Protein A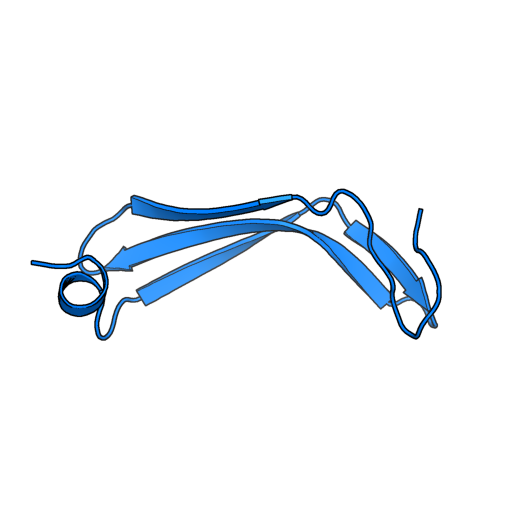F-A0A960QUF1-F1 (afdb_monomer_lite)

Structure (mmCIF, N/CA/C/O backbone):
data_AF-A0A960QUF1-F1
#
_entry.id   AF-A0A960QUF1-F1
#
loop_
_atom_site.group_PDB
_atom_site.id
_atom_site.type_symbol
_atom_site.label_atom_id
_atom_site.label_alt_id
_atom_site.label_comp_id
_atom_site.label_asym_id
_atom_site.label_entity_id
_atom_site.label_seq_id
_atom_site.pdbx_PDB_ins_code
_atom_site.Cartn_x
_atom_site.Cartn_y
_atom_site.Cartn_z
_atom_site.occupancy
_atom_site.B_iso_or_equiv
_atom_site.auth_seq_id
_atom_site.auth_comp_id
_atom_site.auth_asym_id
_atom_site.auth_atom_id
_atom_site.pdbx_PDB_model_num
ATOM 1 N N . LEU A 1 1 ? -15.619 -14.364 17.664 1.00 51.22 1 LEU A N 1
ATOM 2 C CA . LEU A 1 1 ? -15.763 -13.588 16.418 1.00 51.22 1 LEU A CA 1
ATOM 3 C C . LEU A 1 1 ? -14.511 -13.839 15.605 1.00 51.22 1 LEU A C 1
ATOM 5 O O . LEU A 1 1 ? -13.422 -13.623 16.127 1.00 51.22 1 LEU A O 1
ATOM 9 N N . ASN A 1 2 ? -14.646 -14.416 14.414 1.00 58.78 2 ASN A N 1
ATOM 10 C CA . ASN A 1 2 ? -13.524 -14.453 13.479 1.00 58.78 2 ASN A CA 1
ATOM 11 C C . ASN A 1 2 ? -13.371 -13.044 12.869 1.00 58.78 2 ASN A C 1
ATOM 13 O O . ASN A 1 2 ? -14.328 -12.270 12.855 1.00 58.78 2 ASN A O 1
ATOM 17 N N . GLY A 1 3 ? -12.162 -12.680 12.433 1.00 59.03 3 GLY A N 1
ATOM 18 C CA . GLY A 1 3 ? -11.868 -11.308 11.994 1.00 59.03 3 GLY A CA 1
ATOM 19 C C . GLY A 1 3 ? -12.791 -10.797 10.877 1.00 59.03 3 GLY A C 1
ATOM 20 O O . GLY A 1 3 ? -13.085 -9.609 10.845 1.00 59.03 3 GLY A O 1
ATOM 21 N N . LEU A 1 4 ? -13.301 -11.702 10.032 1.00 60.34 4 LEU A N 1
ATOM 22 C CA . LEU A 1 4 ? -14.204 -11.419 8.909 1.00 60.34 4 LEU A CA 1
ATOM 23 C C . LEU A 1 4 ? -15.600 -10.943 9.340 1.00 60.34 4 LEU A C 1
ATOM 25 O O . LEU A 1 4 ? -16.145 -10.038 8.718 1.00 60.34 4 LEU A O 1
ATOM 29 N N . GLU A 1 5 ? -16.178 -11.510 10.401 1.00 67.06 5 GLU A N 1
ATOM 30 C CA . GLU A 1 5 ? -17.480 -11.057 10.917 1.00 67.06 5 GLU A CA 1
ATOM 31 C C . GLU A 1 5 ? -17.374 -9.705 11.638 1.00 67.06 5 GLU A C 1
ATOM 33 O O . GLU A 1 5 ? -18.290 -8.892 11.565 1.00 67.06 5 GLU A O 1
ATOM 38 N N . SER A 1 6 ? -16.254 -9.433 12.320 1.00 63.97 6 SER A N 1
ATOM 39 C CA . SER A 1 6 ? -16.058 -8.178 13.065 1.00 63.97 6 SER A CA 1
ATOM 40 C C . SER A 1 6 ? -15.791 -6.950 12.191 1.00 63.97 6 SER A C 1
ATOM 42 O O . SER A 1 6 ? -15.868 -5.831 12.691 1.00 63.97 6 SER A O 1
ATOM 44 N N . THR A 1 7 ? -15.456 -7.146 10.915 1.00 66.06 7 THR A N 1
ATOM 45 C CA . THR A 1 7 ? -15.113 -6.070 9.969 1.00 66.06 7 THR A CA 1
ATOM 46 C C . THR A 1 7 ? -16.056 -6.021 8.767 1.00 66.06 7 THR A C 1
ATOM 48 O O . THR A 1 7 ? -15.798 -5.317 7.792 1.00 66.06 7 THR A O 1
ATOM 51 N N . GLN A 1 8 ? -17.174 -6.748 8.812 1.00 77.38 8 GLN A N 1
ATOM 52 C CA . GLN A 1 8 ? -18.185 -6.674 7.767 1.00 77.38 8 GLN A CA 1
ATOM 53 C C . GLN A 1 8 ? -18.789 -5.260 7.719 1.00 77.38 8 GLN A C 1
ATOM 55 O O .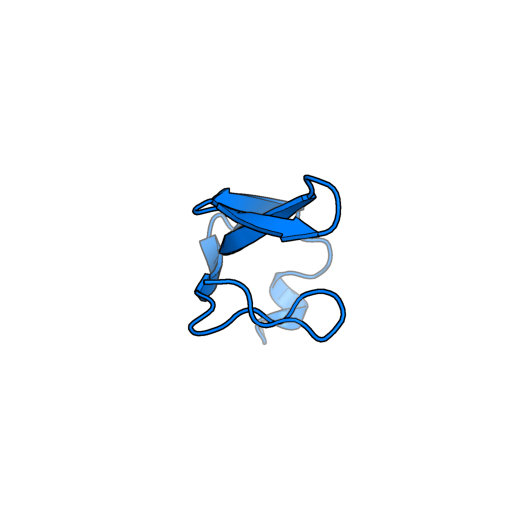 GLN A 1 8 ? -19.338 -4.780 8.706 1.00 77.38 8 GLN A O 1
ATOM 60 N N . GLY A 1 9 ? -18.694 -4.601 6.559 1.00 82.44 9 GLY A N 1
ATOM 61 C CA . GLY A 1 9 ? -19.113 -3.203 6.399 1.00 82.44 9 GLY A CA 1
ATOM 62 C C . GLY A 1 9 ? -18.118 -2.182 6.957 1.00 82.44 9 GLY A C 1
ATOM 63 O O . GLY A 1 9 ? -18.494 -1.031 7.143 1.00 82.44 9 GLY A O 1
ATOM 64 N N . ALA A 1 10 ? -16.879 -2.597 7.238 1.00 86.62 10 ALA A N 1
ATOM 65 C CA . ALA A 1 10 ? -15.847 -1.714 7.753 1.00 86.62 10 ALA A CA 1
ATOM 66 C C . ALA A 1 10 ? -15.527 -0.558 6.801 1.00 86.62 10 ALA A C 1
ATOM 68 O O . ALA A 1 10 ? -15.362 -0.747 5.59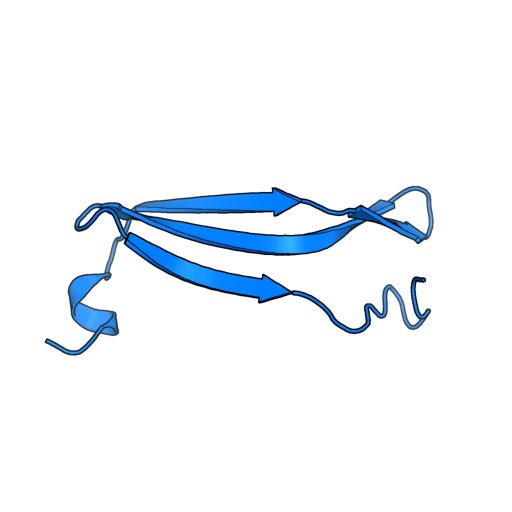3 1.00 86.62 10 ALA A O 1
ATOM 69 N N . GLU A 1 11 ? -15.359 0.624 7.383 1.00 93.19 11 GLU A N 1
ATOM 70 C CA . GLU A 1 11 ? -14.740 1.757 6.707 1.00 93.19 11 GLU A CA 1
ATOM 71 C C . GLU A 1 11 ? -13.225 1.610 6.804 1.00 93.19 11 GLU A C 1
ATOM 73 O O . GLU A 1 11 ? -12.689 1.406 7.898 1.00 93.19 11 GLU A O 1
ATOM 78 N N . VAL A 1 12 ? -12.534 1.694 5.668 1.00 91.38 12 VAL A N 1
ATOM 79 C CA . VAL A 1 12 ? -11.082 1.516 5.598 1.00 91.38 12 VAL A CA 1
ATOM 80 C C . VAL A 1 12 ? -10.414 2.691 4.898 1.00 91.38 12 VAL A C 1
ATOM 82 O O . VAL A 1 12 ? -10.900 3.182 3.881 1.00 91.38 12 VAL A O 1
ATOM 85 N N . ASP A 1 13 ? -9.262 3.089 5.429 1.00 95.06 13 ASP A N 1
ATOM 86 C CA . ASP A 1 13 ? -8.330 4.004 4.784 1.00 95.06 13 ASP A CA 1
ATOM 87 C C . ASP A 1 13 ? -7.134 3.207 4.264 1.00 95.06 13 ASP A C 1
ATOM 89 O O . ASP A 1 13 ? -6.522 2.432 5.003 1.00 95.06 13 ASP A O 1
ATOM 93 N N . VAL A 1 14 ? -6.755 3.440 3.008 1.00 94.50 14 VAL A N 1
ATOM 94 C CA . VAL A 1 14 ? -5.530 2.883 2.426 1.00 94.50 14 VAL A CA 1
ATOM 95 C C . VAL A 1 14 ? -4.561 4.017 2.144 1.00 94.50 14 VAL A C 1
ATOM 97 O O . VAL A 1 14 ? -4.837 4.903 1.337 1.00 94.50 14 VAL A O 1
ATOM 100 N N . THR A 1 15 ? -3.404 3.979 2.800 1.00 96.56 15 THR A N 1
ATOM 101 C CA . THR A 1 15 ? -2.293 4.891 2.511 1.00 96.56 15 THR A CA 1
ATOM 102 C C . THR A 1 15 ? -1.275 4.176 1.641 1.00 96.56 15 THR A C 1
ATOM 104 O O . THR A 1 15 ? -0.829 3.088 1.993 1.00 96.56 15 THR A O 1
ATOM 107 N N . MET A 1 16 ? -0.898 4.793 0.523 1.00 95.75 16 MET A N 1
ATOM 108 C CA . MET A 1 16 ? 0.121 4.285 -0.394 1.00 95.75 16 MET A CA 1
ATOM 109 C C . MET A 1 16 ? 1.325 5.221 -0.398 1.00 95.75 16 MET A C 1
ATOM 111 O O . MET A 1 16 ? 1.168 6.437 -0.524 1.00 95.75 16 MET A O 1
ATOM 115 N N . ASP A 1 17 ? 2.523 4.656 -0.290 1.00 93.94 17 ASP A N 1
ATOM 116 C CA . ASP A 1 17 ? 3.772 5.404 -0.358 1.00 93.94 17 ASP A CA 1
ATOM 117 C C . ASP A 1 17 ? 4.874 4.620 -1.093 1.00 93.94 17 ASP A C 1
ATOM 119 O O . ASP A 1 17 ? 4.650 3.525 -1.618 1.00 93.94 17 ASP A O 1
ATOM 123 N N . ARG A 1 18 ? 6.060 5.239 -1.196 1.00 92.38 18 ARG A N 1
ATOM 124 C CA . ARG A 1 18 ? 7.253 4.706 -1.881 1.00 92.38 18 ARG A CA 1
ATOM 125 C C . ARG A 1 18 ? 6.947 4.248 -3.306 1.00 92.38 18 ARG A C 1
ATOM 127 O O . ARG A 1 18 ? 6.820 3.061 -3.597 1.00 92.38 18 ARG A O 1
ATOM 134 N N . PHE A 1 19 ? 6.850 5.212 -4.207 1.00 90.62 19 PHE A N 1
ATOM 135 C CA . PHE A 1 19 ? 6.493 4.949 -5.592 1.00 90.62 19 PHE A CA 1
ATOM 136 C C . PHE A 1 19 ? 7.713 4.645 -6.455 1.00 90.62 19 PHE A C 1
ATOM 138 O O . PHE A 1 19 ? 8.740 5.316 -6.348 1.00 90.62 19 PHE A O 1
ATOM 145 N N . VAL A 1 20 ? 7.554 3.687 -7.362 1.00 87.75 20 VAL A N 1
ATOM 146 C CA . VAL A 1 20 ? 8.507 3.390 -8.431 1.00 87.75 20 VAL A CA 1
ATOM 147 C C . VAL A 1 20 ? 7.908 3.743 -9.797 1.00 87.75 20 VAL A C 1
ATOM 149 O O . VAL A 1 20 ? 6.691 3.626 -9.988 1.00 87.75 20 VAL A O 1
ATOM 152 N N . PRO A 1 21 ? 8.722 4.220 -10.753 1.00 86.12 21 PRO A N 1
ATOM 153 C CA . PRO A 1 21 ? 8.238 4.613 -12.071 1.00 86.12 21 PRO A CA 1
ATOM 154 C C . PRO A 1 21 ? 7.905 3.387 -12.928 1.00 86.12 21 PRO A C 1
ATOM 156 O O . PRO A 1 21 ? 8.752 2.532 -13.160 1.00 86.12 21 PRO A O 1
ATOM 159 N N . GLY A 1 22 ? 6.683 3.319 -13.443 1.00 81.81 22 GLY A N 1
ATOM 160 C CA . GLY A 1 22 ? 6.266 2.324 -14.427 1.00 81.81 22 GLY A CA 1
ATOM 161 C C . GLY A 1 22 ? 6.353 2.838 -15.865 1.00 81.81 22 GLY A C 1
ATOM 162 O O . GLY A 1 22 ? 6.857 3.928 -16.155 1.00 81.81 22 GLY A O 1
ATOM 163 N N . ALA A 1 23 ? 5.813 2.049 -16.793 1.00 81.06 23 ALA A N 1
ATOM 164 C CA . ALA A 1 23 ? 5.680 2.454 -18.186 1.00 81.06 23 ALA A CA 1
ATOM 165 C C . ALA A 1 23 ? 4.788 3.703 -18.329 1.00 81.06 23 ALA A C 1
ATOM 167 O O . ALA A 1 23 ? 3.905 3.962 -17.507 1.00 81.06 23 ALA A O 1
ATOM 168 N N . ALA A 1 24 ? 5.030 4.480 -19.390 1.00 83.19 24 ALA A N 1
ATOM 169 C CA . ALA A 1 24 ? 4.220 5.640 -19.776 1.00 83.19 24 ALA A CA 1
ATOM 170 C C . ALA A 1 24 ? 4.012 6.697 -18.667 1.00 83.19 24 ALA A C 1
ATOM 172 O O . ALA A 1 24 ? 2.986 7.371 -18.631 1.00 83.19 24 ALA A O 1
ATOM 173 N N . GLY A 1 25 ? 4.986 6.855 -17.763 1.00 82.94 25 GLY A N 1
ATOM 174 C CA . GLY A 1 25 ? 4.920 7.846 -16.684 1.00 82.94 25 GLY A CA 1
ATOM 175 C C . GLY A 1 25 ? 3.997 7.460 -15.525 1.00 82.94 25 GLY A C 1
ATOM 176 O O . GLY A 1 25 ? 3.719 8.306 -14.677 1.00 82.94 25 GLY A O 1
ATOM 177 N N . SER A 1 26 ? 3.534 6.206 -15.468 1.00 86.19 26 SER A N 1
ATOM 178 C CA . SER A 1 26 ? 2.814 5.682 -14.303 1.00 86.19 26 SER A CA 1
ATOM 179 C C . SER A 1 26 ? 3.720 5.614 -13.069 1.00 86.19 26 SER A C 1
ATOM 181 O O . SER A 1 26 ? 4.942 5.502 -13.175 1.00 86.19 26 SER A O 1
ATOM 183 N N . GLN A 1 27 ? 3.116 5.677 -11.884 1.00 88.31 27 GLN A N 1
ATOM 184 C CA . GLN A 1 27 ? 3.800 5.495 -10.607 1.00 88.31 27 GLN A CA 1
ATOM 185 C C . GLN A 1 27 ? 3.103 4.393 -9.820 1.00 88.31 27 GLN A C 1
ATOM 187 O O . GLN A 1 27 ? 1.886 4.425 -9.652 1.00 88.31 27 GLN A O 1
ATOM 192 N N . TRP A 1 28 ? 3.883 3.432 -9.336 1.00 88.81 28 TRP A N 1
ATOM 193 C CA . TRP A 1 28 ? 3.379 2.257 -8.634 1.00 88.81 28 TRP A CA 1
ATOM 194 C C . TRP A 1 28 ? 3.890 2.245 -7.198 1.00 88.81 28 TRP A C 1
ATOM 196 O O . TRP A 1 28 ? 5.102 2.331 -7.003 1.00 88.81 28 TRP A O 1
ATOM 206 N N . PRO A 1 29 ? 3.015 2.165 -6.186 1.00 91.56 29 PRO A N 1
ATOM 207 C CA . PRO A 1 29 ? 3.450 2.107 -4.799 1.00 91.56 29 PRO A CA 1
ATOM 208 C C . PRO A 1 29 ? 4.097 0.754 -4.498 1.00 91.56 29 PRO A C 1
ATOM 210 O O . PRO A 1 29 ? 3.591 -0.298 -4.887 1.00 91.56 29 PRO A O 1
ATOM 213 N N . THR A 1 30 ? 5.207 0.783 -3.771 1.00 93.00 30 THR A N 1
ATOM 214 C CA . THR A 1 30 ? 5.874 -0.412 -3.226 1.00 93.00 30 THR A CA 1
ATOM 215 C C . THR A 1 30 ? 5.470 -0.688 -1.792 1.00 93.00 30 THR A C 1
ATOM 217 O O . THR A 1 30 ? 5.852 -1.716 -1.241 1.00 93.00 30 THR A O 1
ATOM 220 N N . HIS A 1 31 ? 4.704 0.204 -1.176 1.00 95.19 31 HIS A N 1
ATOM 221 C CA . HIS A 1 31 ? 4.254 0.052 0.189 1.00 95.19 31 HIS A CA 1
ATOM 222 C C . HIS A 1 31 ? 2.836 0.596 0.344 1.00 95.19 31 HIS A C 1
ATOM 224 O O . HIS A 1 31 ? 2.506 1.664 -0.182 1.00 95.19 31 HIS A O 1
ATOM 230 N N . PHE A 1 32 ? 1.992 -0.145 1.060 1.00 95.19 32 PHE A N 1
ATOM 231 C CA . PHE A 1 32 ? 0.705 0.373 1.497 1.00 95.19 32 PHE A CA 1
ATOM 232 C C . PHE A 1 32 ? 0.306 -0.161 2.868 1.00 95.19 32 PHE A C 1
ATOM 234 O O . PHE A 1 32 ? 0.627 -1.292 3.242 1.00 95.19 32 PHE A O 1
ATOM 241 N N . VAL A 1 33 ? -0.442 0.667 3.590 1.00 96.56 33 VAL A N 1
ATOM 242 C CA . VAL A 1 33 ? -1.024 0.349 4.892 1.00 96.56 33 VAL A CA 1
ATOM 243 C C . VAL A 1 33 ? -2.530 0.529 4.801 1.00 96.56 33 VAL A C 1
ATOM 245 O O . VAL A 1 33 ? -3.008 1.589 4.398 1.00 96.56 33 VAL A O 1
ATOM 248 N N . GLU A 1 34 ? -3.266 -0.504 5.190 1.00 94.81 34 GLU A N 1
ATOM 249 C CA . GLU A 1 34 ? -4.716 -0.480 5.331 1.00 94.81 34 GLU A CA 1
ATOM 250 C C . GLU A 1 34 ? -5.088 -0.373 6.812 1.00 94.81 34 GLU A C 1
ATOM 252 O O . GLU A 1 34 ? -4.681 -1.192 7.646 1.00 94.81 34 GLU A O 1
ATOM 257 N N . MET A 1 35 ? -5.891 0.635 7.130 1.00 94.88 35 MET A N 1
ATOM 258 C CA . MET A 1 35 ? -6.412 0.898 8.463 1.00 94.88 35 MET A CA 1
ATOM 259 C C . MET A 1 35 ? -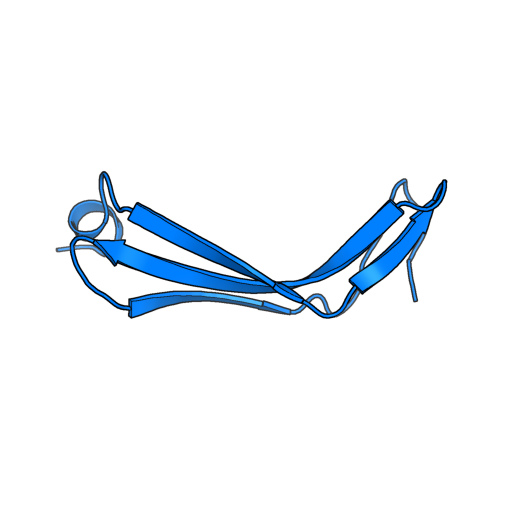7.928 0.759 8.438 1.00 94.88 35 MET A C 1
ATOM 261 O O . MET A 1 35 ? -8.593 1.447 7.671 1.00 94.88 35 MET A O 1
ATOM 265 N N . ILE A 1 36 ? -8.484 -0.071 9.314 1.00 91.75 36 ILE A N 1
ATOM 266 C CA . ILE A 1 36 ? -9.917 -0.040 9.606 1.00 91.75 36 ILE A CA 1
ATOM 267 C C . ILE A 1 36 ? -10.177 1.166 10.507 1.00 91.75 36 ILE A C 1
ATOM 269 O O . ILE A 1 36 ? -9.442 1.400 11.469 1.00 91.75 36 ILE A O 1
ATOM 273 N N . ARG A 1 37 ? -11.204 1.945 10.177 1.00 93.06 37 ARG A N 1
ATOM 274 C CA . ARG A 1 37 ? -11.659 3.129 10.913 1.00 93.06 37 ARG A CA 1
ATOM 275 C C . ARG A 1 37 ? -12.863 2.801 11.778 1.00 93.06 37 ARG A C 1
ATOM 277 O O . ARG A 1 37 ? -12.870 3.135 12.961 1.00 93.06 37 ARG A O 1
ATOM 284 N N . GLU A 1 38 ? -13.814 2.071 11.206 1.00 88.31 38 GLU A N 1
ATOM 285 C CA . GLU A 1 38 ? -15.007 1.575 11.882 1.00 88.31 38 GLU A CA 1
ATOM 286 C C . GLU A 1 38 ? -15.215 0.088 11.569 1.00 88.31 38 GLU A C 1
ATOM 288 O O . GLU A 1 38 ? -14.925 -0.341 10.453 1.00 88.31 38 GLU A O 1
ATOM 293 N N . PRO A 1 39 ? -15.686 -0.728 12.529 1.00 86.50 39 PRO A N 1
ATOM 294 C CA . PRO A 1 39 ? -16.104 -0.359 13.889 1.00 86.50 39 PRO A CA 1
ATOM 295 C C . PRO A 1 39 ? -14.943 -0.229 14.891 1.00 86.50 39 PRO A C 1
ATOM 297 O O . PRO A 1 39 ? -15.155 0.137 16.046 1.00 86.50 39 PRO A O 1
ATOM 300 N N . VAL A 1 40 ? -13.717 -0.559 14.482 1.00 84.38 40 VAL A N 1
ATOM 301 C CA . VAL A 1 40 ? -12.530 -0.543 15.342 1.00 84.38 40 VAL A CA 1
ATOM 302 C C . VAL A 1 40 ? -11.381 0.160 14.636 1.00 84.38 40 VAL A C 1
ATOM 304 O O . VAL A 1 40 ? -11.045 -0.183 13.511 1.00 84.38 40 VAL A O 1
ATOM 307 N N . ASN A 1 41 ? -10.742 1.117 15.308 1.00 90.25 41 ASN A N 1
ATOM 308 C CA . ASN A 1 41 ? -9.585 1.810 14.749 1.00 90.25 41 ASN A CA 1
ATOM 309 C C . ASN A 1 41 ? -8.327 0.941 14.900 1.00 90.25 41 ASN A C 1
ATOM 311 O O . ASN A 1 41 ? -7.723 0.904 15.975 1.00 90.25 41 ASN A O 1
ATOM 315 N N . THR A 1 42 ? -7.962 0.199 13.854 1.00 91.38 42 THR A N 1
ATOM 316 C CA . THR A 1 42 ? -6.841 -0.752 13.891 1.00 91.38 42 THR A CA 1
ATOM 317 C C . THR A 1 42 ? -6.191 -0.946 12.524 1.00 91.38 42 THR A C 1
ATOM 319 O O . THR A 1 42 ? -6.831 -0.786 11.487 1.00 91.38 42 THR A O 1
ATOM 322 N N . LYS A 1 43 ? -4.914 -1.342 12.515 1.00 92.75 43 LYS A N 1
ATOM 323 C CA . LYS A 1 43 ? -4.221 -1.752 11.288 1.00 92.75 43 LYS A CA 1
ATOM 324 C C . LYS A 1 43 ? -4.734 -3.119 10.846 1.00 92.75 43 LYS A C 1
ATOM 326 O O . LYS A 1 43 ? -4.689 -4.062 11.636 1.00 92.75 43 LYS A O 1
ATOM 331 N N . ALA A 1 44 ? -5.200 -3.211 9.605 1.00 89.81 44 ALA A N 1
ATOM 332 C CA . ALA A 1 44 ? -5.623 -4.466 8.994 1.00 89.81 44 ALA A CA 1
ATOM 333 C C . ALA A 1 44 ? -4.442 -5.143 8.303 1.00 89.81 44 ALA A C 1
ATOM 335 O O . ALA A 1 44 ? -4.042 -6.244 8.680 1.00 89.81 44 ALA A O 1
ATOM 336 N N . HIS A 1 45 ? -3.839 -4.442 7.345 1.00 91.44 45 HIS A N 1
ATOM 337 C CA . HIS A 1 45 ? -2.747 -4.964 6.540 1.00 91.44 45 HIS A CA 1
ATOM 338 C C . HIS A 1 45 ? -1.651 -3.924 6.358 1.00 91.44 45 HIS A C 1
ATOM 340 O O . HIS A 1 45 ? -1.889 -2.719 6.320 1.00 91.44 45 HIS A O 1
ATOM 346 N N . GLU A 1 46 ? -0.433 -4.419 6.217 1.00 95.25 46 GLU A N 1
ATOM 347 C CA . GLU A 1 46 ? 0.710 -3.653 5.751 1.00 95.25 46 GLU A CA 1
ATOM 348 C C . GLU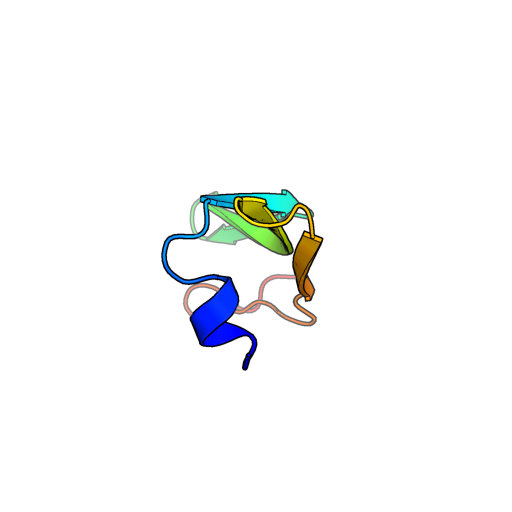 A 1 46 ? 1.451 -4.541 4.772 1.00 95.25 46 GLU A C 1
ATOM 350 O O . GLU A 1 46 ? 1.745 -5.701 5.068 1.00 95.25 46 GLU A O 1
ATOM 355 N N . TRP A 1 47 ? 1.686 -4.003 3.588 1.00 93.19 47 TRP A N 1
ATOM 356 C CA . TRP A 1 47 ? 2.345 -4.708 2.509 1.00 93.19 47 TRP A CA 1
ATOM 357 C C . TRP A 1 47 ? 3.531 -3.900 2.040 1.00 93.19 47 TRP A C 1
ATOM 359 O O . TRP A 1 47 ? 3.436 -2.691 1.833 1.00 93.19 47 TRP A O 1
ATOM 369 N N . GLN A 1 48 ? 4.632 -4.605 1.813 1.00 94.19 48 GLN A N 1
ATOM 370 C CA . GLN A 1 48 ? 5.806 -4.071 1.155 1.00 94.19 48 GLN A CA 1
ATOM 371 C C . GLN A 1 48 ? 6.189 -5.007 0.011 1.00 94.19 48 GLN A C 1
ATOM 373 O O . GLN A 1 48 ? 6.428 -6.195 0.218 1.00 94.19 48 GLN A O 1
ATOM 378 N N . ALA A 1 49 ? 6.234 -4.468 -1.201 1.00 88.12 49 ALA A N 1
ATOM 379 C CA . ALA A 1 49 ? 6.692 -5.187 -2.371 1.00 88.12 49 ALA A CA 1
ATOM 380 C C . ALA A 1 49 ? 8.219 -5.323 -2.327 1.00 88.12 49 ALA A C 1
ATOM 382 O O . ALA A 1 49 ? 8.942 -4.328 -2.283 1.00 88.12 49 ALA A O 1
ATOM 383 N N . GLU A 1 50 ? 8.710 -6.560 -2.372 1.00 84.56 50 GLU A N 1
ATOM 384 C CA . GLU A 1 50 ? 10.140 -6.847 -2.549 1.00 84.56 50 GLU A CA 1
ATOM 385 C C . GLU A 1 50 ? 10.566 -6.727 -4.020 1.00 84.56 50 GLU A C 1
ATOM 387 O O . GLU A 1 50 ? 11.714 -6.409 -4.322 1.00 84.56 50 GLU A O 1
ATOM 392 N N . ALA A 1 51 ? 9.624 -6.957 -4.937 1.00 81.88 51 ALA A N 1
ATOM 393 C CA . ALA A 1 51 ? 9.783 -6.762 -6.369 1.00 81.88 51 ALA A CA 1
ATOM 394 C C . ALA A 1 51 ? 8.435 -6.377 -6.988 1.00 81.88 51 ALA A C 1
ATOM 396 O O . ALA A 1 51 ? 7.395 -6.916 -6.603 1.00 81.88 51 ALA A O 1
ATOM 397 N N . ILE A 1 52 ? 8.455 -5.476 -7.972 1.00 78.94 52 ILE A N 1
ATOM 398 C CA . ILE A 1 52 ? 7.274 -5.113 -8.757 1.00 78.94 52 ILE A CA 1
ATOM 399 C C . ILE A 1 52 ? 7.528 -5.464 -10.219 1.00 78.94 52 ILE A C 1
ATOM 401 O O . ILE A 1 52 ? 8.569 -5.125 -10.777 1.00 78.94 52 ILE A O 1
ATOM 405 N N . VAL A 1 53 ? 6.556 -6.123 -10.847 1.00 82.38 53 VAL A N 1
ATOM 406 C CA . VAL A 1 53 ? 6.507 -6.325 -12.296 1.00 82.38 53 VAL A CA 1
ATOM 407 C C . VAL A 1 53 ? 5.280 -5.593 -12.824 1.00 82.38 53 VAL A C 1
ATOM 409 O O . VAL A 1 53 ? 4.155 -5.953 -12.485 1.00 82.38 53 VAL A O 1
ATOM 412 N N . VAL A 1 54 ? 5.500 -4.572 -13.649 1.00 76.31 54 VAL A N 1
ATOM 413 C CA . VAL A 1 54 ? 4.445 -3.783 -14.302 1.00 76.31 54 VAL A CA 1
ATOM 414 C C . VAL A 1 54 ? 4.499 -4.077 -15.792 1.00 76.31 54 VAL A C 1
ATOM 416 O O . VAL A 1 54 ? 5.561 -3.958 -16.396 1.00 76.31 54 VAL A O 1
ATOM 419 N N . ASP A 1 55 ? 3.383 -4.496 -16.389 1.00 76.31 55 ASP A N 1
ATOM 420 C CA . ASP A 1 55 ? 3.295 -4.832 -17.822 1.00 76.31 55 ASP A CA 1
ATOM 421 C C . ASP A 1 55 ? 4.357 -5.849 -18.293 1.00 76.31 55 ASP A C 1
ATOM 423 O O . ASP A 1 55 ? 4.867 -5.791 -19.410 1.00 76.31 55 ASP A O 1
ATOM 427 N N . GLY A 1 56 ? 4.729 -6.788 -17.416 1.00 75.88 56 GLY A N 1
ATOM 428 C CA . GLY A 1 56 ? 5.774 -7.783 -17.686 1.00 75.88 56 GLY A CA 1
ATOM 429 C C . GLY A 1 56 ? 7.209 -7.260 -17.551 1.00 75.88 56 GLY A C 1
ATOM 430 O O . GLY A 1 56 ? 8.152 -8.019 -17.773 1.00 75.88 56 GLY A O 1
ATOM 431 N N . VAL A 1 57 ? 7.396 -5.999 -17.152 1.00 73.06 57 VAL A N 1
ATOM 432 C CA . VAL A 1 57 ? 8.704 -5.373 -16.940 1.00 73.06 57 VAL A CA 1
ATOM 433 C C . VAL A 1 57 ? 8.974 -5.225 -15.439 1.00 73.06 57 VAL A C 1
ATOM 435 O O . VAL A 1 57 ? 8.192 -4.583 -14.735 1.00 73.06 57 VAL A O 1
ATOM 438 N N . PRO A 1 58 ? 10.076 -5.791 -14.915 1.00 76.00 58 PRO A N 1
ATOM 439 C CA . PRO A 1 58 ? 10.509 -5.523 -13.551 1.00 76.00 58 PRO A CA 1
ATOM 440 C C . PRO A 1 58 ? 10.818 -4.037 -13.367 1.00 76.00 58 PRO A C 1
ATOM 442 O O . PRO A 1 58 ? 11.616 -3.467 -14.114 1.00 76.00 58 PRO A O 1
ATOM 445 N N . VAL A 1 59 ? 10.211 -3.426 -12.357 1.00 70.19 59 VAL A N 1
ATOM 446 C CA . VAL A 1 59 ? 10.484 -2.046 -11.969 1.00 70.19 59 VAL A CA 1
ATOM 447 C C . VAL A 1 59 ? 11.498 -2.058 -10.824 1.00 70.19 59 VAL A C 1
ATOM 449 O O . VAL A 1 59 ? 11.332 -2.810 -9.863 1.00 70.19 59 VAL A O 1
ATOM 452 N N . LYS A 1 60 ? 12.575 -1.276 -10.969 1.00 59.28 60 LYS A N 1
ATOM 453 C CA . LYS A 1 60 ? 13.628 -1.103 -9.958 1.00 59.28 60 LYS A CA 1
ATOM 454 C C . LYS A 1 60 ? 13.382 0.124 -9.097 1.00 59.28 60 LYS A C 1
ATOM 456 O O . LYS A 1 60 ? 12.960 1.151 -9.672 1.00 59.28 60 LYS A O 1
#

Secondary structure (DSSP, 8-state):
--HHHHTTT-EEEEEEEEEEE-GGG-EEEEEEEEEEEESS-EEEEEEE-S-EEETTEEE-

Radius of gyration: 15.01 Å; chains: 1; bounding box: 33×22×36 Å

Foldseek 3Di:
DPPCVQQVVWDKDKDFDDWFADPPRDTDGQWIWIFTPPPDTGTDDIGGHPWDQDPNRTTD

pLDDT: mean 84.15, std 11.3, range [51.22, 96.56]

Sequen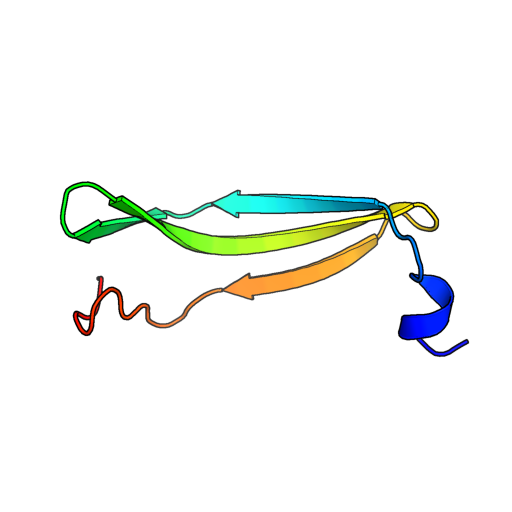ce (60 aa):
LNGLESTQGAEVDVTMDRFVPGAAGSQWPTHFVEMIREPVNTKAHEWQAEAIVVDGVPVK